Protein AF-A0ABD1DYX3-F1 (afdb_monomer)

Nearest PDB structures (foldseek):
  3wco-assembly1_B  TM=4.402E-01  e=7.069E-01  Aquifex aeolicus VF5

Sol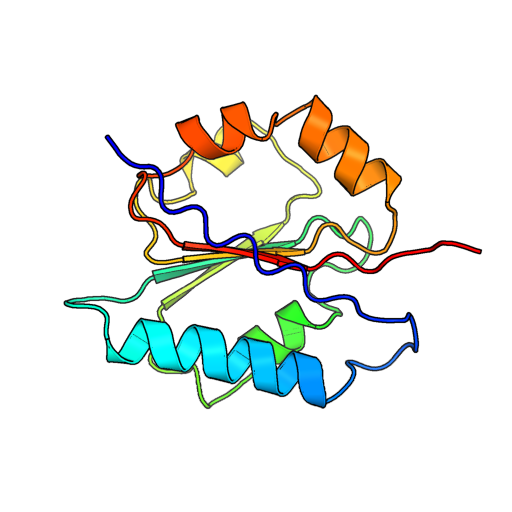vent-accessible surface area (backbone atoms only — not comparable to full-atom values): 8060 Å² total; per-residue (Å²): 134,88,79,71,78,62,78,54,75,53,81,43,76,90,55,99,59,74,54,64,68,57,54,51,47,52,47,51,50,54,46,54,53,45,76,73,42,88,72,88,40,32,36,38,40,36,27,32,28,88,66,66,63,55,78,49,62,65,32,56,50,71,69,33,74,87,47,70,90,46,47,78,45,81,44,67,50,66,63,76,50,74,68,63,56,71,72,51,68,61,68,39,54,28,37,41,37,35,44,37,79,42,64,65,46,46,52,46,43,44,66,75,45,28,76,66,44,56,62,71,64,39,41,77,82,36,43,53,40,46,49,50,36,66,83,77,133

Radius of gyration: 14.38 Å; Cα contacts (8 Å, |Δi|>4): 198; chains: 1; bounding box: 36×33×34 Å

Structure (mmCIF, N/CA/C/O backbone):
data_AF-A0ABD1DYX3-F1
#
_entry.id   AF-A0ABD1DYX3-F1
#
loop_
_atom_site.group_PDB
_atom_site.id
_atom_site.type_symbol
_atom_site.label_atom_id
_atom_site.label_alt_id
_atom_site.label_comp_id
_atom_site.label_asym_id
_atom_site.label_entity_id
_atom_site.label_seq_id
_atom_site.pdbx_PDB_ins_code
_atom_site.Cartn_x
_atom_site.Cartn_y
_atom_site.Cartn_z
_atom_site.occupancy
_atom_site.B_iso_or_equiv
_atom_site.auth_seq_id
_atom_site.auth_comp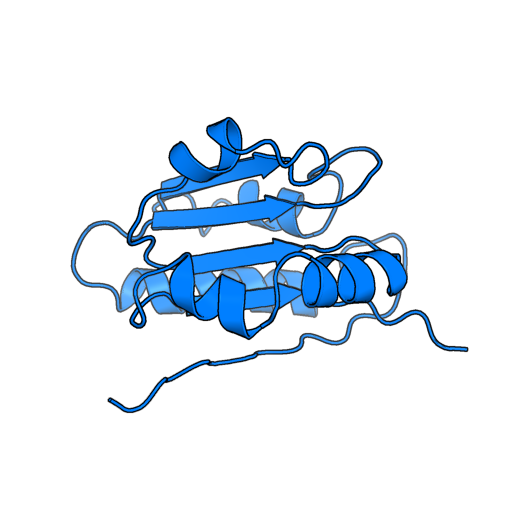_id
_atom_site.auth_asym_id
_atom_site.auth_atom_id
_atom_site.pdbx_PDB_model_num
ATOM 1 N N . MET A 1 1 ? -10.648 23.245 4.657 1.00 33.56 1 MET A N 1
ATOM 2 C CA . MET A 1 1 ? -10.152 21.914 5.075 1.00 33.56 1 MET A CA 1
ATOM 3 C C . MET A 1 1 ? -8.677 21.823 4.725 1.00 33.56 1 MET A C 1
ATOM 5 O O . MET A 1 1 ? -8.340 22.035 3.570 1.00 33.56 1 MET A O 1
ATOM 9 N N . LYS A 1 2 ? -7.795 21.617 5.712 1.00 30.47 2 LYS A N 1
ATOM 10 C CA . LYS A 1 2 ? -6.351 21.467 5.479 1.00 30.47 2 LYS A CA 1
ATOM 11 C C . LYS A 1 2 ? -6.080 20.035 5.015 1.00 30.47 2 LYS A C 1
ATOM 13 O O . LYS A 1 2 ? -6.332 19.094 5.758 1.00 30.47 2 LYS A O 1
ATOM 18 N N . LEU A 1 3 ? -5.621 19.903 3.777 1.00 31.75 3 LEU A N 1
ATOM 19 C CA . LEU A 1 3 ? -5.187 18.653 3.168 1.00 31.75 3 LEU A CA 1
ATOM 20 C C . LEU A 1 3 ? -3.821 18.289 3.772 1.00 31.75 3 LEU A C 1
ATOM 22 O O . LEU A 1 3 ? -2.843 18.996 3.541 1.00 31.75 3 LEU A O 1
ATOM 26 N N . SER A 1 4 ? -3.741 17.223 4.566 1.00 32.41 4 SER A N 1
ATOM 27 C CA . SER A 1 4 ? -2.458 16.700 5.056 1.00 32.41 4 SER A CA 1
ATOM 28 C C . SER A 1 4 ? -1.968 15.605 4.108 1.00 32.41 4 SER A C 1
ATOM 30 O O . SER A 1 4 ? -1.956 14.429 4.467 1.00 32.41 4 SER A O 1
ATOM 32 N N . ILE A 1 5 ? -1.602 15.983 2.876 1.00 39.09 5 ILE A N 1
ATOM 33 C CA . ILE A 1 5 ? -0.866 15.092 1.967 1.00 39.09 5 ILE A CA 1
ATOM 34 C C . ILE A 1 5 ? 0.556 14.986 2.516 1.00 39.09 5 ILE A C 1
ATOM 36 O O . ILE A 1 5 ? 1.356 15.909 2.367 1.00 39.09 5 ILE A O 1
ATOM 40 N N . LEU A 1 6 ? 0.880 13.868 3.160 1.00 38.50 6 LEU A N 1
ATOM 41 C CA . LEU A 1 6 ? 2.264 13.554 3.497 1.00 38.50 6 LEU A CA 1
ATOM 42 C C . LEU A 1 6 ? 2.899 12.845 2.293 1.00 38.50 6 LEU A C 1
ATOM 44 O O . LEU A 1 6 ? 2.912 11.622 2.213 1.00 38.50 6 LEU A O 1
ATOM 48 N N . LEU A 1 7 ? 3.382 13.627 1.325 1.00 40.47 7 LEU A N 1
ATOM 49 C CA . LEU A 1 7 ? 4.090 13.116 0.152 1.00 40.47 7 LEU A CA 1
ATOM 50 C C . LEU A 1 7 ? 5.525 12.732 0.556 1.00 40.47 7 LEU A C 1
ATOM 52 O O . LEU A 1 7 ? 6.451 13.532 0.445 1.00 40.47 7 LEU A O 1
ATOM 56 N N . LEU A 1 8 ? 5.725 11.520 1.069 1.00 41.16 8 LEU A N 1
ATOM 57 C CA . LEU A 1 8 ? 7.067 10.998 1.337 1.00 41.16 8 LEU A CA 1
ATOM 58 C C . LEU A 1 8 ? 7.650 10.399 0.053 1.00 41.16 8 LEU A C 1
ATOM 60 O O . LEU A 1 8 ? 7.407 9.242 -0.278 1.00 41.16 8 LEU A O 1
ATOM 64 N N . ILE A 1 9 ? 8.415 11.213 -0.679 1.00 43.81 9 ILE A N 1
ATOM 65 C CA . ILE A 1 9 ? 9.198 10.774 -1.840 1.00 43.81 9 ILE A CA 1
ATOM 66 C C . ILE A 1 9 ? 10.429 10.019 -1.323 1.00 43.81 9 ILE A C 1
ATOM 68 O O . ILE A 1 9 ? 11.436 10.617 -0.946 1.00 43.81 9 ILE A O 1
ATOM 72 N N . GLY A 1 10 ? 10.357 8.689 -1.297 1.00 41.47 10 GLY A N 1
ATOM 73 C CA . GLY A 1 10 ? 11.526 7.843 -1.068 1.00 41.47 10 GLY A CA 1
ATOM 74 C C . GLY A 1 10 ? 12.355 7.727 -2.346 1.00 41.47 10 GLY A C 1
ATOM 75 O O . GLY A 1 10 ? 11.986 6.973 -3.240 1.00 41.47 10 GLY A O 1
ATOM 76 N N . VAL A 1 11 ? 13.465 8.464 -2.441 1.00 41.03 11 VAL A N 1
ATOM 77 C CA . VAL A 1 11 ? 14.412 8.366 -3.565 1.00 41.03 11 VAL A CA 1
ATOM 78 C C . VAL A 1 11 ? 15.219 7.076 -3.432 1.00 41.03 11 VAL A C 1
ATOM 80 O O . VAL A 1 11 ? 15.937 6.888 -2.451 1.00 41.03 11 VAL A O 1
ATOM 83 N N . MET A 1 12 ? 15.120 6.191 -4.423 1.00 42.88 12 MET A N 1
ATOM 84 C CA . MET A 1 12 ? 15.875 4.939 -4.465 1.00 42.88 12 MET A CA 1
ATOM 85 C C . MET A 1 12 ? 16.515 4.700 -5.829 1.00 42.88 12 MET A C 1
ATOM 87 O O . MET A 1 12 ? 15.823 4.662 -6.848 1.00 42.88 12 MET A O 1
ATOM 91 N N . SER A 1 13 ? 17.837 4.512 -5.818 1.00 40.94 13 SER A N 1
ATOM 92 C CA . SER A 1 13 ? 18.653 4.140 -6.977 1.00 40.94 13 SER A CA 1
ATOM 93 C C . SER A 1 13 ? 18.358 2.705 -7.440 1.00 40.94 13 SER A C 1
ATOM 95 O O . SER A 1 13 ? 18.062 1.843 -6.608 1.00 40.94 13 SER A O 1
ATOM 97 N N . PRO A 1 14 ? 18.473 2.404 -8.747 1.00 43.09 14 PRO A N 1
ATOM 98 C CA . PRO A 1 14 ? 18.114 1.106 -9.290 1.00 43.09 14 PRO A CA 1
ATOM 99 C C . PRO A 1 14 ? 19.306 0.152 -9.193 1.00 43.09 14 PRO A C 1
ATOM 101 O O . PRO A 1 14 ? 20.031 -0.056 -10.161 1.00 43.09 14 PRO A O 1
ATOM 104 N N . THR A 1 15 ? 19.505 -0.469 -8.038 1.00 43.06 15 THR A N 1
ATOM 105 C CA . THR A 1 15 ? 20.155 -1.782 -8.017 1.00 43.06 15 THR A CA 1
ATOM 106 C C . THR A 1 15 ? 19.047 -2.812 -7.969 1.00 43.06 15 THR A C 1
ATOM 108 O O . THR A 1 15 ? 18.144 -2.703 -7.146 1.00 43.06 15 THR A O 1
ATOM 111 N N . TRP A 1 16 ? 19.062 -3.772 -8.891 1.00 46.25 16 TRP A N 1
ATOM 112 C CA . TRP A 1 16 ? 18.167 -4.924 -8.852 1.00 46.25 16 TRP A CA 1
ATOM 113 C C . TRP A 1 16 ? 18.393 -5.645 -7.521 1.00 46.25 16 TRP A C 1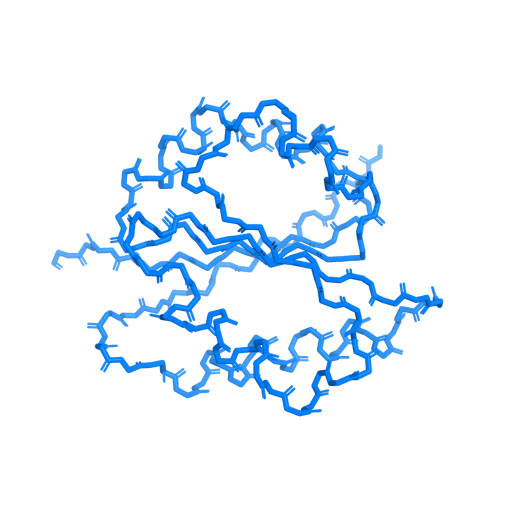
ATOM 115 O O . TRP A 1 16 ? 19.391 -6.331 -7.334 1.00 46.25 16 TRP A O 1
ATOM 125 N N . GLY 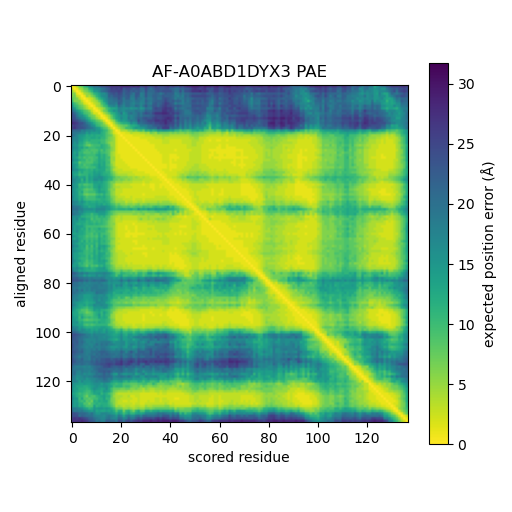A 1 17 ? 17.533 -5.350 -6.553 1.00 52.25 17 GLY A N 1
ATOM 126 C CA . GLY A 1 17 ? 17.802 -5.593 -5.145 1.00 52.25 17 GLY A CA 1
ATOM 127 C C . GLY A 1 17 ? 17.164 -4.492 -4.315 1.00 52.25 17 GLY A C 1
ATOM 128 O O . GLY A 1 17 ? 17.656 -3.367 -4.255 1.00 52.25 17 GLY A O 1
ATOM 129 N N . CYS A 1 18 ? 16.036 -4.836 -3.701 1.00 58.91 18 CYS A N 1
ATOM 130 C CA . CYS A 1 18 ? 15.330 -4.033 -2.716 1.00 58.91 18 CYS A CA 1
ATOM 131 C C . CYS A 1 18 ? 16.338 -3.435 -1.720 1.00 58.91 18 CYS A C 1
ATOM 133 O O . CYS A 1 18 ? 16.930 -4.169 -0.931 1.00 58.91 18 CYS A O 1
ATOM 135 N N . HIS A 1 19 ? 16.612 -2.129 -1.785 1.00 71.75 19 HIS A N 1
ATOM 136 C CA . HIS A 1 19 ? 17.625 -1.543 -0.912 1.00 71.75 19 HIS A CA 1
ATOM 137 C C . HIS A 1 19 ? 17.115 -1.638 0.539 1.00 71.75 19 HIS A C 1
ATOM 139 O O . HIS A 1 19 ? 16.108 -0.996 0.871 1.00 71.75 19 HIS A O 1
ATOM 145 N N . PRO A 1 20 ? 17.794 -2.392 1.430 1.00 78.81 20 PRO A N 1
ATOM 146 C CA . PRO A 1 20 ? 17.220 -2.836 2.704 1.00 78.81 20 PRO A CA 1
ATOM 147 C C . PRO A 1 20 ? 16.686 -1.702 3.582 1.00 78.81 20 PRO A C 1
ATOM 149 O O . PRO A 1 20 ? 15.692 -1.864 4.286 1.00 78.81 20 PRO A O 1
ATOM 152 N N . LYS A 1 21 ? 17.307 -0.515 3.503 1.00 82.81 21 LYS A N 1
ATOM 153 C CA . LYS A 1 21 ? 16.846 0.659 4.254 1.00 82.81 21 LYS A CA 1
ATOM 154 C C . LYS A 1 21 ? 15.462 1.148 3.825 1.00 82.81 21 LYS A C 1
ATOM 156 O O . LYS A 1 21 ? 14.690 1.509 4.702 1.00 82.81 21 LYS A O 1
ATOM 161 N N . ALA A 1 22 ? 15.128 1.160 2.532 1.00 79.62 22 ALA A N 1
ATOM 162 C CA . ALA A 1 22 ? 13.790 1.595 2.126 1.00 79.62 22 ALA A CA 1
ATOM 163 C C . ALA A 1 22 ? 12.742 0.533 2.380 1.00 79.62 22 ALA A C 1
ATOM 165 O O . ALA A 1 22 ? 11.637 0.884 2.766 1.00 79.62 22 ALA A O 1
ATOM 166 N N . LEU A 1 23 ? 13.087 -0.745 2.221 1.00 86.19 23 LEU A N 1
ATOM 167 C CA . LEU A 1 23 ? 12.187 -1.817 2.624 1.00 86.19 23 LEU A CA 1
ATOM 168 C C . LEU A 1 23 ? 11.840 -1.688 4.108 1.00 86.19 23 LEU A C 1
ATOM 170 O O . LEU A 1 23 ? 10.668 -1.640 4.471 1.00 86.19 23 LEU A O 1
ATOM 174 N N . ASN A 1 24 ? 12.856 -1.543 4.963 1.00 90.12 24 ASN A N 1
ATOM 175 C CA . ASN A 1 24 ? 12.635 -1.366 6.392 1.00 90.12 24 ASN A CA 1
ATOM 176 C C . ASN A 1 24 ? 11.881 -0.068 6.705 1.00 90.12 24 ASN A C 1
ATOM 178 O O . ASN A 1 24 ? 11.033 -0.061 7.593 1.00 90.12 24 ASN A O 1
ATOM 182 N N . TYR A 1 25 ? 12.165 1.016 5.979 1.00 88.00 25 TYR A N 1
ATOM 183 C CA . TYR A 1 25 ? 11.445 2.277 6.118 1.00 88.00 25 TYR A CA 1
ATOM 184 C C . TYR A 1 25 ? 9.962 2.121 5.773 1.00 88.00 25 TYR A C 1
ATOM 186 O O . TYR A 1 25 ? 9.118 2.525 6.564 1.00 88.00 25 TYR A O 1
ATOM 194 N N . LEU A 1 26 ? 9.637 1.494 4.640 1.00 90.31 26 LEU A N 1
ATOM 195 C CA . LEU A 1 26 ? 8.262 1.244 4.211 1.00 90.31 26 LEU A CA 1
ATOM 196 C C . LEU A 1 26 ? 7.514 0.385 5.217 1.00 90.31 26 LEU A C 1
ATOM 198 O O . LEU A 1 26 ? 6.441 0.778 5.661 1.00 90.31 26 LEU A O 1
ATOM 202 N N . ILE A 1 27 ? 8.106 -0.745 5.612 1.00 93.94 27 ILE A N 1
ATOM 203 C CA . ILE A 1 27 ? 7.509 -1.641 6.603 1.00 93.94 27 ILE A CA 1
ATOM 204 C C . ILE A 1 27 ? 7.250 -0.864 7.890 1.00 93.94 27 ILE A C 1
ATOM 206 O O . ILE A 1 27 ? 6.111 -0.806 8.328 1.00 93.94 27 ILE A O 1
ATOM 210 N N . SER A 1 28 ? 8.266 -0.197 8.440 1.00 94.00 28 SER A N 1
ATOM 211 C CA . SER A 1 28 ? 8.133 0.553 9.696 1.00 94.00 28 SER A CA 1
ATOM 212 C C . SER A 1 28 ? 7.146 1.718 9.582 1.00 94.00 28 SER A C 1
ATOM 214 O O . SER A 1 28 ? 6.483 2.049 10.556 1.00 94.00 28 SER A O 1
ATOM 216 N N . THR A 1 29 ? 7.007 2.327 8.401 1.00 92.94 29 THR A N 1
ATOM 217 C CA . THR A 1 29 ? 6.003 3.371 8.153 1.00 92.94 29 THR A CA 1
ATOM 218 C C . THR A 1 29 ? 4.595 2.790 8.227 1.00 92.94 29 THR A C 1
ATOM 220 O O . THR A 1 29 ? 3.766 3.306 8.972 1.00 92.94 29 THR A O 1
ATOM 223 N N . VAL A 1 30 ? 4.324 1.703 7.498 1.00 94.12 30 VAL A N 1
ATOM 224 C CA . VAL A 1 30 ? 3.012 1.033 7.520 1.00 94.12 30 VAL A CA 1
ATOM 225 C C . VAL A 1 30 ? 2.674 0.574 8.937 1.00 94.12 30 VAL A C 1
ATOM 227 O O . VAL A 1 30 ? 1.586 0.848 9.428 1.00 94.12 30 VAL A O 1
ATOM 230 N N . GLU A 1 31 ? 3.633 -0.056 9.608 1.00 95.25 31 GLU A N 1
ATOM 231 C CA . GLU A 1 31 ? 3.513 -0.567 10.973 1.00 95.25 31 GLU A CA 1
ATOM 232 C C . GLU A 1 31 ? 3.209 0.567 11.970 1.00 95.25 31 GLU A C 1
ATOM 234 O O . GLU A 1 31 ? 2.272 0.481 12.762 1.00 95.25 31 GLU A O 1
ATOM 239 N N . HIS A 1 32 ? 3.931 1.691 11.872 1.00 94.38 32 HIS A N 1
ATOM 240 C CA . HIS A 1 32 ? 3.689 2.876 12.692 1.00 94.38 32 HIS A CA 1
ATOM 241 C C . HIS A 1 32 ? 2.259 3.398 12.530 1.00 94.38 32 HIS A C 1
ATOM 243 O O . HIS A 1 32 ? 1.580 3.640 13.528 1.00 94.38 32 HIS A O 1
ATOM 249 N N . TYR A 1 33 ? 1.781 3.557 11.294 1.00 93.81 33 TY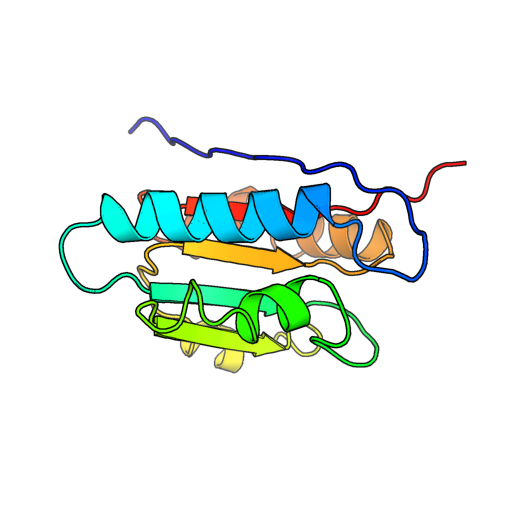R A N 1
ATOM 250 C CA . TYR A 1 33 ? 0.419 4.035 11.062 1.00 93.81 33 TYR A CA 1
ATOM 251 C C . TYR A 1 33 ? -0.639 3.018 11.489 1.00 93.81 33 TYR A C 1
ATOM 253 O O . TYR A 1 33 ? -1.661 3.434 12.030 1.00 93.81 33 TYR A O 1
ATOM 261 N N . ALA A 1 34 ? -0.388 1.720 11.313 1.00 94.38 34 ALA A N 1
ATOM 262 C CA . ALA A 1 34 ? -1.285 0.664 11.763 1.00 94.38 34 ALA A CA 1
ATOM 263 C C . ALA A 1 34 ? -1.478 0.689 13.286 1.00 94.38 34 ALA A C 1
ATOM 265 O O . ALA A 1 34 ? -2.614 0.657 13.750 1.00 94.38 34 ALA A O 1
ATOM 266 N N . TRP A 1 35 ? -0.402 0.848 14.066 1.00 94.56 35 TRP A N 1
ATOM 267 C CA . TRP A 1 35 ? -0.495 0.912 15.532 1.00 94.56 35 TRP A CA 1
ATOM 268 C C . TRP A 1 35 ? -1.235 2.131 16.074 1.00 94.56 35 TRP A C 1
ATOM 270 O O . TRP A 1 35 ? -1.813 2.060 17.156 1.00 94.56 35 TRP A O 1
ATOM 280 N N . HIS A 1 36 ? -1.208 3.248 15.351 1.00 92.12 36 HIS A N 1
ATOM 281 C CA . HIS A 1 36 ? -1.863 4.486 15.780 1.00 92.12 36 HIS A CA 1
ATOM 282 C C . HIS A 1 36 ? -3.254 4.664 15.163 1.00 92.12 36 HIS A C 1
ATOM 284 O O . HIS A 1 36 ? -3.920 5.668 15.423 1.00 92.12 36 HIS A O 1
ATOM 290 N N . HIS A 1 37 ? -3.701 3.724 14.330 1.00 90.06 37 HIS A N 1
ATOM 291 C CA . HIS A 1 37 ? -5.014 3.782 13.714 1.00 90.06 37 HIS A CA 1
ATOM 292 C C . HIS A 1 37 ? -6.067 3.176 14.635 1.00 90.06 37 HIS A C 1
ATOM 294 O O . HIS A 1 37 ? -5.912 2.079 15.163 1.00 90.06 37 HIS A O 1
ATOM 300 N N . THR A 1 38 ? -7.178 3.882 14.808 1.00 89.56 38 THR A N 1
ATOM 301 C CA . THR A 1 38 ? -8.342 3.344 15.506 1.00 89.56 38 THR A CA 1
ATOM 302 C C . THR A 1 38 ? -9.155 2.475 14.553 1.00 89.56 38 THR A C 1
ATOM 304 O O . THR A 1 38 ? -9.643 2.975 13.541 1.00 89.56 38 THR A O 1
ATOM 307 N N . GLY A 1 39 ? -9.350 1.202 14.897 1.00 89.12 39 GLY A N 1
ATOM 308 C CA . GLY A 1 39 ? -10.120 0.253 14.090 1.00 89.12 39 GLY A CA 1
ATOM 309 C C . GLY A 1 39 ? -9.252 -0.565 13.131 1.00 89.12 39 GLY A C 1
ATOM 310 O O . GLY A 1 39 ? -8.064 -0.766 13.368 1.00 89.12 39 GLY A O 1
ATOM 311 N N . VAL A 1 40 ? -9.864 -1.085 12.065 1.00 90.31 40 VAL A N 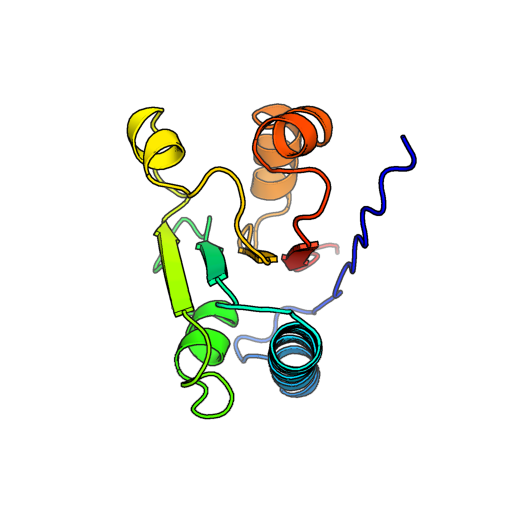1
ATOM 312 C CA . VAL A 1 40 ? -9.177 -1.956 11.100 1.00 90.31 40 VAL A CA 1
ATOM 313 C C . VAL A 1 40 ? -8.311 -1.111 10.172 1.00 90.31 40 VAL A C 1
ATOM 315 O O . VAL A 1 40 ? -8.826 -0.327 9.378 1.00 90.31 40 VAL A O 1
ATOM 318 N N . PHE A 1 41 ? -6.992 -1.293 10.246 1.00 94.50 41 PHE A N 1
ATOM 319 C CA . PHE A 1 41 ? -6.068 -0.639 9.326 1.00 94.50 41 PHE A CA 1
ATOM 320 C C . PHE A 1 41 ? -6.043 -1.370 7.978 1.00 94.50 41 PHE A C 1
ATOM 322 O O . PHE A 1 41 ? -5.571 -2.507 7.879 1.00 94.50 41 PHE A O 1
ATOM 329 N N . THR A 1 42 ? -6.549 -0.704 6.940 1.00 93.50 42 THR A N 1
ATOM 330 C CA . THR A 1 42 ? -6.581 -1.210 5.563 1.00 93.50 42 THR A CA 1
ATOM 331 C C . THR A 1 42 ? -5.530 -0.507 4.715 1.00 93.50 42 THR A C 1
ATOM 333 O O . THR A 1 42 ? -5.460 0.722 4.657 1.00 93.50 42 THR A O 1
ATOM 336 N N . CYS A 1 43 ? -4.690 -1.299 4.057 1.00 93.50 43 CYS A N 1
ATOM 337 C CA . CYS A 1 43 ? -3.591 -0.811 3.245 1.00 93.50 43 CYS A CA 1
ATOM 338 C C . CYS A 1 43 ? -3.743 -1.310 1.807 1.00 93.50 43 CYS A C 1
ATOM 340 O O . CYS A 1 43 ? -3.728 -2.516 1.549 1.00 93.50 43 CYS A O 1
ATOM 342 N N . VAL A 1 44 ? -3.894 -0.370 0.879 1.00 90.94 44 VAL A N 1
ATOM 343 C CA . VAL A 1 44 ? -3.995 -0.628 -0.557 1.00 90.94 44 VAL A CA 1
ATOM 344 C C . VAL A 1 44 ? -2.598 -0.572 -1.165 1.00 90.94 44 VAL A C 1
ATOM 346 O O . VAL A 1 44 ? -1.909 0.437 -1.064 1.00 90.94 44 VAL A O 1
ATOM 349 N N . PHE A 1 45 ? -2.182 -1.647 -1.818 1.00 90.62 45 PHE A N 1
ATOM 350 C CA . PHE A 1 45 ? -0.927 -1.775 -2.540 1.00 90.62 45 PHE A CA 1
ATOM 351 C C . PHE A 1 45 ? -1.219 -1.706 -4.030 1.00 90.62 45 PHE A C 1
ATOM 353 O O . PHE A 1 45 ? -1.834 -2.606 -4.600 1.00 90.62 45 PHE A O 1
ATOM 360 N N . TYR A 1 46 ? -0.766 -0.629 -4.650 1.00 84.88 46 TYR A N 1
ATOM 361 C CA . TYR A 1 46 ? -1.070 -0.299 -6.025 1.00 84.88 46 TYR A CA 1
ATOM 362 C C . TYR A 1 46 ? 0.204 -0.334 -6.869 1.00 84.88 46 TYR A C 1
ATOM 364 O O . TYR A 1 46 ? 1.052 0.557 -6.772 1.00 84.88 46 TYR A O 1
ATOM 372 N N . ASP A 1 47 ? 0.352 -1.370 -7.691 1.00 83.88 47 ASP A N 1
ATOM 373 C CA . ASP A 1 47 ? 1.551 -1.588 -8.499 1.00 83.88 47 ASP A CA 1
ATOM 374 C C . ASP A 1 47 ? 1.271 -1.375 -9.989 1.00 83.88 47 ASP A C 1
ATOM 376 O O . ASP A 1 47 ? 0.553 -2.145 -10.619 1.00 83.88 47 ASP A O 1
ATOM 380 N N . MET A 1 48 ? 1.860 -0.330 -10.564 1.00 77.94 48 MET A N 1
ATOM 381 C CA . MET A 1 48 ? 1.739 0.039 -11.979 1.00 77.94 48 MET A CA 1
ATOM 382 C C . MET A 1 48 ? 2.861 -0.552 -12.848 1.00 77.94 48 MET A C 1
ATOM 384 O O . MET A 1 48 ? 3.024 -0.155 -14.004 1.00 77.94 48 MET A O 1
ATOM 388 N N . SER A 1 49 ? 3.685 -1.457 -12.316 1.00 74.06 49 SER A N 1
ATOM 389 C CA . SER A 1 49 ? 4.802 -2.038 -13.059 1.00 74.06 49 SER A CA 1
ATOM 390 C C . SER A 1 49 ? 4.293 -2.839 -14.259 1.00 74.06 49 SER A C 1
ATOM 392 O O . SER A 1 49 ? 3.632 -3.857 -14.068 1.00 74.06 49 SER A O 1
ATOM 394 N N . PRO A 1 50 ? 4.662 -2.479 -15.505 1.00 66.81 50 PRO A N 1
ATOM 395 C CA . PRO A 1 50 ? 4.122 -3.109 -16.715 1.00 66.81 50 PRO A CA 1
ATOM 396 C C . PRO A 1 50 ? 4.523 -4.581 -16.886 1.00 66.81 50 PRO A C 1
ATOM 398 O O . PRO A 1 50 ? 4.012 -5.265 -17.770 1.00 66.81 50 PRO A O 1
ATOM 401 N N . ARG A 1 51 ? 5.486 -5.072 -16.099 1.00 69.81 51 ARG A N 1
ATOM 402 C CA . ARG A 1 51 ? 5.974 -6.452 -16.138 1.00 69.81 51 ARG A CA 1
ATOM 403 C C . ARG A 1 51 ? 6.132 -6.956 -14.710 1.00 69.81 51 ARG A C 1
ATOM 405 O O . ARG A 1 51 ? 6.833 -6.313 -13.940 1.00 69.81 51 ARG A O 1
ATOM 412 N N . ARG A 1 52 ? 5.528 -8.116 -14.418 1.00 75.69 52 ARG A N 1
ATOM 413 C CA . ARG A 1 52 ? 5.596 -8.816 -13.120 1.00 75.69 52 ARG A CA 1
ATOM 414 C C . ARG A 1 52 ? 5.246 -7.896 -11.933 1.00 75.69 52 ARG A C 1
ATOM 416 O O . ARG A 1 52 ? 6.132 -7.554 -11.151 1.00 75.69 52 ARG A O 1
ATOM 423 N N . PRO A 1 53 ? 3.975 -7.472 -11.801 1.00 77.88 53 PRO A N 1
ATOM 424 C CA . PRO A 1 53 ? 3.549 -6.713 -10.629 1.00 77.88 53 PRO A CA 1
ATOM 425 C C . PRO A 1 53 ? 3.892 -7.495 -9.355 1.00 77.88 53 PRO A C 1
ATOM 427 O O . PRO A 1 53 ? 3.798 -8.722 -9.316 1.00 77.88 53 PRO A O 1
ATOM 430 N N . PHE A 1 54 ? 4.333 -6.770 -8.336 1.00 85.00 54 PHE A N 1
ATOM 431 C CA . PHE A 1 54 ? 4.807 -7.260 -7.047 1.00 85.00 54 PHE A CA 1
ATOM 432 C C . PHE A 1 54 ? 6.090 -8.116 -7.088 1.00 85.00 54 PHE A C 1
ATOM 434 O O . PHE A 1 54 ? 6.507 -8.636 -6.055 1.00 85.00 54 PHE A O 1
ATOM 441 N N . ASP A 1 55 ? 6.792 -8.210 -8.223 1.00 85.44 55 ASP A N 1
ATOM 442 C CA . ASP A 1 55 ? 8.197 -8.660 -8.287 1.00 85.44 55 ASP A CA 1
ATOM 443 C C . ASP A 1 55 ? 9.145 -7.471 -8.021 1.00 85.44 55 ASP A C 1
ATOM 445 O O . ASP A 1 55 ? 9.986 -7.095 -8.838 1.00 85.44 55 ASP A O 1
ATOM 449 N N . ASN A 1 56 ? 8.908 -6.769 -6.908 1.00 82.06 56 ASN A N 1
ATOM 450 C CA . ASN A 1 56 ? 9.610 -5.548 -6.510 1.00 82.06 56 ASN A CA 1
ATOM 451 C C . ASN A 1 56 ? 9.444 -5.281 -5.001 1.00 82.06 56 ASN A C 1
ATOM 453 O O . ASN A 1 56 ? 8.964 -6.126 -4.245 1.00 82.06 56 ASN A O 1
ATOM 457 N N . ILE A 1 57 ? 9.829 -4.080 -4.558 1.00 85.56 57 ILE A N 1
ATOM 458 C CA . ILE A 1 57 ? 9.763 -3.663 -3.154 1.00 85.56 57 ILE A CA 1
ATOM 459 C C . ILE A 1 57 ? 8.363 -3.793 -2.532 1.00 85.56 57 ILE A C 1
ATOM 461 O O . ILE A 1 57 ? 8.281 -4.141 -1.358 1.00 85.56 57 ILE A O 1
ATOM 465 N N . LEU A 1 58 ? 7.268 -3.583 -3.275 1.00 88.06 58 LEU A N 1
ATOM 466 C CA . LEU A 1 58 ? 5.921 -3.792 -2.730 1.00 88.06 58 LEU A CA 1
ATOM 467 C C . LEU A 1 58 ? 5.654 -5.264 -2.422 1.00 88.06 58 LEU A C 1
ATOM 469 O O . LEU A 1 58 ? 5.057 -5.561 -1.391 1.00 88.06 58 LEU A O 1
ATOM 473 N N . GLY A 1 59 ? 6.131 -6.183 -3.265 1.00 90.25 59 GLY A N 1
ATOM 474 C CA . GLY A 1 59 ? 6.049 -7.619 -2.996 1.00 90.25 59 GLY A CA 1
ATOM 475 C C . GLY A 1 59 ? 6.773 -8.017 -1.714 1.00 90.25 59 GLY A C 1
ATOM 476 O O . GLY A 1 59 ? 6.248 -8.792 -0.918 1.00 90.25 59 GLY A O 1
ATOM 477 N N . GLU A 1 60 ? 7.944 -7.431 -1.469 1.00 90.62 60 GLU A N 1
ATOM 478 C CA . GLU A 1 60 ? 8.697 -7.649 -0.230 1.00 90.62 60 GLU A CA 1
ATOM 479 C C . GLU A 1 60 ? 7.971 -7.083 1.001 1.00 90.62 60 GLU A C 1
ATOM 481 O O . GLU A 1 60 ? 7.946 -7.721 2.053 1.00 90.62 60 GLU A O 1
ATOM 486 N N . VAL A 1 61 ? 7.315 -5.923 0.878 1.00 91.69 61 VAL A N 1
ATOM 487 C CA . VAL A 1 61 ? 6.473 -5.377 1.958 1.00 91.69 61 VAL A CA 1
ATOM 488 C C . VAL A 1 61 ? 5.273 -6.292 2.226 1.00 91.69 61 VAL A C 1
ATOM 490 O O . VAL A 1 61 ? 4.980 -6.584 3.384 1.00 91.69 61 VAL A O 1
ATOM 493 N N . LEU A 1 62 ? 4.604 -6.795 1.182 1.00 93.31 62 LEU A N 1
ATOM 494 C CA . LEU A 1 62 ? 3.452 -7.697 1.307 1.00 93.31 62 LEU A CA 1
ATOM 495 C C . LEU A 1 62 ? 3.800 -8.996 2.045 1.00 93.31 62 LEU A C 1
ATOM 497 O O . LEU A 1 62 ? 3.008 -9.455 2.873 1.00 93.31 62 LEU A O 1
ATOM 501 N N . ARG A 1 63 ? 4.985 -9.558 1.778 1.00 94.31 63 ARG A N 1
ATOM 502 C CA . ARG A 1 63 ? 5.498 -10.787 2.412 1.00 94.31 63 ARG A CA 1
ATOM 503 C C . ARG A 1 63 ? 6.042 -10.577 3.825 1.00 94.31 63 ARG A C 1
ATOM 505 O O . ARG A 1 63 ? 6.390 -11.553 4.482 1.00 94.31 63 ARG A O 1
ATOM 512 N N . SER A 1 64 ? 6.146 -9.334 4.295 1.00 94.56 64 SER A N 1
ATOM 513 C CA . SER A 1 64 ? 6.702 -9.050 5.614 1.00 94.56 64 SER A CA 1
ATOM 514 C C . SER A 1 64 ? 5.771 -9.556 6.727 1.00 94.56 64 SER A C 1
ATOM 516 O O . SER A 1 64 ? 4.652 -9.040 6.842 1.00 94.56 64 SER A O 1
ATOM 518 N N . PRO A 1 65 ? 6.235 -10.470 7.605 1.00 96.19 65 PRO A N 1
ATOM 519 C CA . PRO A 1 65 ? 5.430 -10.974 8.721 1.00 96.19 65 PRO A CA 1
ATOM 520 C C . PRO A 1 65 ? 5.125 -9.885 9.758 1.00 96.19 65 PRO A C 1
ATOM 522 O O . PRO A 1 65 ? 4.137 -9.942 10.485 1.00 96.19 65 PRO A O 1
ATOM 525 N N . ARG A 1 66 ? 5.933 -8.813 9.789 1.00 96.06 66 ARG A N 1
ATOM 526 C CA . ARG A 1 66 ? 5.670 -7.628 10.625 1.00 96.06 66 ARG A CA 1
ATOM 527 C C . ARG A 1 66 ? 4.326 -6.976 10.311 1.00 96.06 66 ARG A C 1
ATOM 529 O O . ARG A 1 66 ? 3.779 -6.279 11.152 1.00 96.06 66 ARG A O 1
ATOM 536 N N . LEU A 1 67 ? 3.791 -7.202 9.112 1.00 95.81 67 LEU A N 1
ATOM 537 C CA . LEU A 1 67 ? 2.542 -6.613 8.645 1.00 95.81 67 LEU A CA 1
ATOM 538 C C . LEU A 1 67 ? 1.393 -7.630 8.584 1.00 95.81 67 LEU A C 1
ATOM 540 O O . LEU A 1 67 ? 0.401 -7.364 7.917 1.00 95.81 67 LEU A O 1
ATOM 544 N N . ASP A 1 68 ? 1.490 -8.789 9.242 1.00 95.06 68 ASP A N 1
ATOM 545 C CA . ASP A 1 68 ? 0.427 -9.815 9.207 1.00 95.06 68 ASP A CA 1
ATOM 546 C C . ASP A 1 68 ? -0.884 -9.362 9.862 1.00 95.06 68 ASP A C 1
ATOM 548 O O . ASP A 1 68 ? -1.958 -9.854 9.528 1.00 95.06 68 ASP A O 1
ATOM 552 N N . HIS A 1 69 ? -0.808 -8.379 10.758 1.00 92.94 69 HIS A N 1
ATOM 553 C CA . HIS A 1 69 ? -1.966 -7.755 11.396 1.00 92.94 69 HIS A CA 1
ATOM 554 C C . HIS A 1 69 ? -2.646 -6.684 10.520 1.00 92.94 69 HIS A C 1
ATOM 556 O O . HIS A 1 69 ? -3.693 -6.160 10.896 1.00 92.94 69 HIS A O 1
ATOM 562 N N . VAL A 1 70 ? -2.050 -6.324 9.378 1.00 94.81 70 VAL A N 1
ATOM 563 C CA . VAL A 1 70 ? -2.577 -5.316 8.451 1.00 94.81 70 VAL A CA 1
ATOM 564 C C . VAL A 1 70 ? -3.425 -5.993 7.382 1.00 94.81 70 VAL A C 1
ATOM 566 O O . VAL A 1 70 ? -2.992 -6.960 6.757 1.00 94.81 70 VAL A O 1
ATOM 569 N N . VAL A 1 71 ? -4.607 -5.439 7.103 1.00 95.06 71 VAL A N 1
ATOM 570 C CA . VAL A 1 71 ? -5.409 -5.864 5.950 1.00 95.06 71 VAL A CA 1
ATOM 571 C C . VAL A 1 71 ? -4.758 -5.323 4.677 1.00 95.06 71 VAL A C 1
ATOM 573 O O . VAL A 1 71 ? -4.637 -4.110 4.503 1.00 95.06 71 VAL A O 1
ATOM 576 N N . LYS A 1 72 ? -4.325 -6.225 3.792 1.00 94.38 72 LYS A N 1
ATOM 577 C CA . LYS A 1 72 ? -3.599 -5.912 2.552 1.00 94.38 72 LYS A CA 1
ATOM 578 C C . LYS A 1 72 ? -4.532 -6.105 1.355 1.00 94.38 72 LYS A C 1
ATOM 580 O O . LYS A 1 72 ? -5.021 -7.210 1.140 1.00 94.38 72 LYS A O 1
ATOM 585 N N . LEU A 1 73 ? -4.748 -5.054 0.571 1.00 91.31 73 LEU A N 1
ATOM 586 C CA . LEU A 1 73 ? -5.493 -5.109 -0.691 1.00 91.31 73 LEU A CA 1
ATOM 587 C C . LEU A 1 73 ? -4.525 -4.831 -1.837 1.00 91.31 73 LEU A C 1
ATOM 589 O O . LEU A 1 73 ? -3.805 -3.841 -1.785 1.00 91.31 73 LEU A O 1
ATOM 593 N N . THR A 1 74 ? -4.468 -5.690 -2.851 1.00 89.44 74 THR A N 1
ATOM 594 C CA . THR A 1 74 ? -3.481 -5.582 -3.937 1.00 89.44 74 THR A CA 1
ATOM 595 C C . THR A 1 74 ? -4.159 -5.314 -5.267 1.00 89.44 74 THR A C 1
ATOM 597 O O . THR A 1 74 ? -5.000 -6.104 -5.684 1.00 89.44 74 THR A O 1
ATOM 600 N N . PHE A 1 75 ? -3.728 -4.266 -5.962 1.00 84.00 75 PHE A N 1
ATOM 601 C CA . PHE A 1 75 ? -4.257 -3.888 -7.267 1.00 84.00 75 PHE A CA 1
ATOM 602 C C . PHE A 1 75 ? -3.135 -3.793 -8.293 1.00 84.00 75 PHE A C 1
ATOM 604 O O . PHE A 1 75 ? -2.093 -3.167 -8.062 1.00 84.00 75 PHE A O 1
ATOM 611 N N . ASN A 1 76 ? -3.365 -4.423 -9.442 1.00 78.31 76 ASN A N 1
ATOM 612 C CA . ASN A 1 76 ? -2.483 -4.332 -10.592 1.00 78.31 76 ASN A CA 1
ATOM 613 C C . ASN A 1 76 ? -2.882 -3.117 -11.438 1.00 78.31 76 ASN A C 1
ATOM 615 O O . ASN A 1 76 ? -3.814 -3.168 -12.232 1.00 78.31 76 ASN A O 1
ATOM 619 N N . GLY A 1 77 ? -2.126 -2.034 -11.305 1.00 66.88 77 GLY A N 1
ATOM 620 C CA . GLY A 1 77 ? -2.388 -0.770 -11.979 1.00 66.88 77 GLY A CA 1
ATOM 621 C C . GLY A 1 77 ? -2.010 -0.717 -13.456 1.00 66.88 77 GLY A C 1
ATOM 622 O O . GLY A 1 77 ? -2.064 0.357 -14.051 1.00 66.88 77 GLY A O 1
ATOM 623 N N . THR A 1 78 ? -1.594 -1.835 -14.060 1.00 65.81 78 THR A N 1
ATOM 624 C CA . THR A 1 78 ? -1.298 -1.902 -15.505 1.00 65.81 78 THR A CA 1
ATOM 625 C C . THR A 1 78 ? -2.550 -1.939 -16.379 1.00 65.81 78 THR A C 1
ATOM 627 O O . THR A 1 78 ? -2.470 -1.627 -17.567 1.00 65.81 78 THR A O 1
ATOM 630 N N . GLN A 1 79 ? -3.697 -2.283 -15.792 1.00 56.09 79 GLN A N 1
ATOM 631 C CA . GLN A 1 79 ? -5.010 -2.334 -16.427 1.00 56.09 79 GLN A CA 1
ATOM 632 C C . GLN A 1 79 ? -5.982 -1.502 -15.580 1.00 56.09 79 GLN A C 1
ATOM 634 O O . GLN A 1 79 ? -6.818 -2.046 -14.876 1.00 56.09 79 GLN A O 1
ATOM 639 N N . MET A 1 80 ? -5.834 -0.171 -15.583 1.00 58.62 80 MET A N 1
ATOM 640 C CA . MET A 1 80 ? -6.877 0.698 -15.023 1.00 58.62 80 MET A CA 1
ATOM 641 C C . MET A 1 80 ? -8.051 0.755 -15.991 1.00 58.62 80 MET A C 1
ATOM 643 O O . MET A 1 80 ? -8.092 1.619 -16.871 1.00 58.62 80 MET A O 1
ATOM 647 N N . ASP A 1 81 ? -8.997 -0.158 -15.835 1.00 60.34 81 ASP A N 1
ATOM 648 C CA . ASP A 1 81 ? -10.371 0.119 -16.225 1.00 60.34 81 ASP A CA 1
ATOM 649 C C . ASP A 1 81 ? -11.133 0.763 -15.057 1.00 60.34 81 ASP A C 1
ATOM 651 O O . ASP A 1 81 ? -10.645 0.871 -13.928 1.00 60.34 81 ASP A O 1
ATOM 655 N N . ARG A 1 82 ? -12.310 1.308 -15.372 1.00 57.69 82 ARG A N 1
ATOM 656 C CA . ARG A 1 82 ? -13.176 1.976 -14.394 1.00 57.69 82 ARG A CA 1
ATOM 657 C C . ARG A 1 82 ? -13.655 1.000 -13.317 1.00 57.69 82 ARG A C 1
ATOM 659 O O . ARG A 1 82 ? -13.765 1.393 -12.165 1.00 57.69 82 ARG A O 1
ATOM 666 N N . ASP A 1 83 ? -13.850 -0.256 -13.697 1.00 62.88 83 ASP A N 1
ATOM 667 C CA . ASP A 1 83 ? -14.359 -1.309 -12.825 1.00 62.88 83 ASP A CA 1
ATOM 668 C C . ASP A 1 83 ? -13.335 -1.654 -11.725 1.00 62.88 83 ASP A C 1
ATOM 670 O O . ASP A 1 83 ? -13.696 -1.791 -10.561 1.00 62.88 83 ASP A O 1
ATOM 674 N N . THR A 1 84 ? -12.035 -1.658 -12.049 1.00 62.69 84 THR A N 1
ATOM 675 C CA . THR A 1 84 ? -10.946 -1.860 -11.073 1.00 62.69 84 THR A CA 1
ATOM 676 C C . THR A 1 84 ? -10.858 -0.726 -10.043 1.00 62.69 84 THR A C 1
ATOM 678 O O . THR A 1 84 ? -10.419 -0.941 -8.914 1.00 62.69 84 THR A O 1
ATOM 681 N N . LEU A 1 85 ? -11.250 0.498 -10.413 1.00 63.78 85 LEU A N 1
ATOM 682 C CA . LEU A 1 85 ? -11.285 1.635 -9.488 1.00 63.78 85 LEU A CA 1
ATOM 683 C C . LEU A 1 85 ? -12.431 1.526 -8.481 1.00 63.78 85 LEU A C 1
ATOM 685 O O . LEU A 1 85 ? -12.233 1.894 -7.326 1.00 63.78 85 LEU A O 1
ATOM 689 N N . ASP A 1 86 ? -13.576 0.994 -8.907 1.00 67.50 86 ASP A N 1
ATOM 690 C CA . ASP A 1 86 ? -14.758 0.813 -8.058 1.00 67.50 86 ASP A CA 1
ATOM 691 C C . ASP A 1 86 ? -14.556 -0.296 -7.004 1.00 67.50 86 ASP A C 1
ATOM 693 O O . ASP A 1 86 ? -15.234 -0.323 -5.978 1.00 67.50 86 ASP A O 1
ATOM 697 N N . GLU A 1 87 ? -13.595 -1.203 -7.218 1.00 73.94 87 GLU A N 1
ATOM 698 C CA . GLU A 1 87 ? -13.205 -2.222 -6.234 1.00 73.94 87 GLU A CA 1
ATOM 699 C C . GLU A 1 87 ? -12.310 -1.676 -5.108 1.00 73.94 87 GLU A C 1
ATOM 701 O O . GLU A 1 87 ? -12.147 -2.324 -4.065 1.00 73.94 87 GLU A O 1
ATOM 706 N N . ILE A 1 88 ? -11.702 -0.500 -5.293 1.00 74.56 88 ILE A N 1
ATOM 707 C CA . ILE A 1 88 ? -10.871 0.106 -4.256 1.00 74.56 88 ILE A CA 1
ATOM 708 C C . ILE A 1 88 ? -11.799 0.716 -3.197 1.00 74.56 88 ILE A C 1
ATOM 710 O O . ILE A 1 88 ? -12.672 1.506 -3.543 1.00 74.56 88 ILE A O 1
ATOM 714 N N . PRO A 1 89 ? -11.614 0.413 -1.897 1.00 80.88 89 PRO A N 1
ATOM 715 C CA . PRO A 1 89 ? -12.435 1.022 -0.858 1.00 80.88 89 PRO A CA 1
ATOM 716 C C . PRO A 1 89 ? -12.375 2.551 -0.923 1.00 80.88 89 PRO A C 1
ATOM 718 O O . PRO A 1 89 ? -11.287 3.106 -1.052 1.00 80.88 89 PRO A O 1
ATOM 721 N N . ASP A 1 90 ? -13.510 3.223 -0.722 1.00 75.06 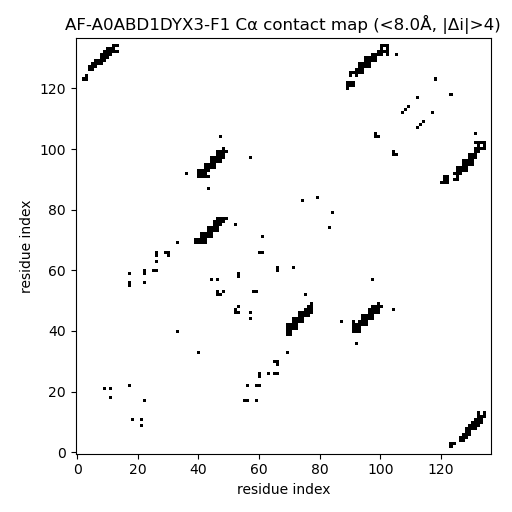90 ASP A N 1
ATOM 722 C CA . ASP A 1 90 ? -13.606 4.696 -0.738 1.00 75.06 90 ASP A CA 1
ATOM 723 C C . ASP A 1 90 ? -12.723 5.379 0.330 1.00 75.06 90 ASP A C 1
ATOM 725 O O . ASP A 1 90 ? -12.301 6.535 0.206 1.00 75.06 90 ASP A O 1
ATOM 729 N N . SER A 1 91 ? -12.451 4.674 1.432 1.00 84.00 91 SER A N 1
ATOM 730 C CA . SER A 1 91 ? -11.723 5.204 2.587 1.00 84.00 91 SER A CA 1
ATOM 731 C C . SER A 1 91 ? -10.697 4.210 3.140 1.00 84.00 91 SER A C 1
ATOM 733 O O . SER A 1 91 ? -10.848 3.741 4.274 1.00 84.00 91 SER A O 1
ATOM 735 N N . PRO A 1 92 ? -9.641 3.873 2.378 1.00 89.56 92 PRO A N 1
ATOM 736 C CA . PRO A 1 92 ? -8.577 3.039 2.901 1.00 89.56 92 PRO A CA 1
ATOM 737 C C . PRO A 1 92 ? -7.768 3.844 3.924 1.00 89.56 92 PRO A C 1
ATOM 739 O O . PRO A 1 92 ? -7.621 5.068 3.805 1.00 89.56 92 PRO A O 1
ATOM 742 N N . SER A 1 93 ? -7.205 3.174 4.929 1.00 92.38 93 SER A N 1
ATOM 743 C CA . SER A 1 93 ? -6.350 3.843 5.919 1.00 92.38 93 SER A CA 1
ATOM 744 C C . SER A 1 93 ? -5.068 4.369 5.258 1.00 92.38 93 SER A C 1
ATOM 746 O O . SER A 1 93 ? -4.585 5.459 5.589 1.00 92.38 93 SER A O 1
ATOM 748 N N . MET A 1 94 ? -4.536 3.617 4.288 1.00 90.88 94 MET A N 1
ATOM 749 C CA . MET A 1 94 ? -3.338 3.972 3.535 1.00 90.88 94 MET A CA 1
ATOM 750 C C . MET A 1 94 ? -3.334 3.395 2.111 1.00 90.88 94 MET A C 1
ATOM 752 O O . MET A 1 94 ? -3.868 2.316 1.870 1.00 90.88 94 MET A O 1
ATOM 756 N N . VAL A 1 95 ? -2.671 4.093 1.187 1.00 87.38 95 VAL A N 1
ATOM 757 C CA . VAL A 1 95 ? -2.380 3.642 -0.179 1.00 87.38 95 VAL A CA 1
ATOM 758 C C . VAL A 1 95 ? -0.873 3.733 -0.437 1.00 87.38 95 VAL A C 1
ATOM 760 O O . VAL A 1 95 ? -0.280 4.800 -0.281 1.00 87.38 95 VAL A O 1
ATOM 763 N N . LEU A 1 96 ? -0.252 2.628 -0.848 1.00 88.12 96 LEU A N 1
ATOM 764 C CA . LEU A 1 96 ? 1.129 2.545 -1.325 1.00 88.12 96 LEU A CA 1
ATOM 765 C C . LEU A 1 96 ? 1.125 2.400 -2.841 1.00 88.12 96 LEU A C 1
ATOM 767 O O . LEU A 1 96 ? 0.628 1.409 -3.365 1.00 88.12 96 LEU A O 1
ATOM 771 N N . ILE A 1 97 ? 1.725 3.356 -3.542 1.00 83.31 97 ILE A N 1
ATOM 772 C CA . ILE A 1 97 ? 1.768 3.388 -5.003 1.00 83.31 97 ILE A CA 1
ATOM 773 C C . ILE A 1 97 ? 3.198 3.134 -5.469 1.00 83.31 97 ILE A C 1
ATOM 775 O O . ILE A 1 97 ? 4.109 3.904 -5.149 1.00 83.31 97 ILE A O 1
ATOM 779 N N . TYR A 1 98 ? 3.387 2.087 -6.271 1.00 81.50 98 TYR A N 1
ATOM 780 C CA . TYR A 1 98 ? 4.618 1.841 -7.012 1.00 81.50 98 TYR A CA 1
ATOM 781 C C . TYR A 1 98 ? 4.372 2.054 -8.517 1.00 81.50 98 TYR A C 1
ATOM 783 O O . TYR A 1 98 ? 3.747 1.226 -9.170 1.00 81.50 98 TYR A O 1
ATOM 791 N N . PRO A 1 99 ? 4.863 3.160 -9.093 1.00 72.50 99 PRO A N 1
ATOM 792 C CA . PRO A 1 99 ? 4.676 3.546 -10.489 1.00 72.50 99 PRO A CA 1
ATOM 793 C C . PRO A 1 99 ? 5.577 2.767 -11.467 1.00 72.50 99 PRO A C 1
ATOM 795 O O . PRO A 1 99 ? 5.515 2.979 -12.678 1.00 72.50 99 PRO A O 1
ATOM 798 N N . GLY A 1 100 ? 6.453 1.895 -10.959 1.00 71.81 100 GLY A N 1
ATOM 799 C CA . GLY A 1 100 ? 7.482 1.224 -11.748 1.00 71.81 100 GLY A CA 1
ATOM 800 C C . GLY A 1 100 ? 8.704 2.101 -12.051 1.00 71.81 100 GLY A C 1
ATOM 801 O O . GLY A 1 100 ? 8.797 3.269 -11.678 1.00 71.81 100 GLY A O 1
ATOM 802 N N . THR A 1 101 ? 9.670 1.527 -12.772 1.00 65.25 101 THR A N 1
ATOM 803 C CA . THR A 1 101 ? 10.985 2.143 -13.050 1.00 65.25 101 THR A CA 1
ATOM 804 C C . THR A 1 101 ? 10.996 3.185 -14.170 1.00 65.25 101 THR A C 1
ATOM 806 O O . THR A 1 101 ? 12.064 3.603 -14.620 1.00 65.25 101 THR A O 1
ATOM 809 N N . ASN A 1 102 ? 9.834 3.552 -14.708 1.00 59.56 102 ASN A N 1
ATOM 810 C CA . ASN A 1 102 ? 9.740 4.461 -15.841 1.00 59.56 102 ASN A CA 1
ATOM 811 C C . ASN A 1 102 ? 9.081 5.766 -15.395 1.00 59.56 102 ASN A C 1
ATOM 813 O O . ASN A 1 102 ? 7.871 5.811 -15.200 1.00 59.56 102 ASN A O 1
ATOM 817 N N . ALA A 1 103 ? 9.872 6.835 -15.282 1.00 52.59 103 ALA A N 1
ATOM 818 C CA . ALA A 1 103 ? 9.388 8.165 -14.910 1.00 52.59 103 ALA A CA 1
ATOM 819 C C . ALA A 1 103 ? 8.240 8.658 -15.815 1.00 52.59 103 ALA A C 1
ATOM 821 O O . ALA A 1 103 ? 7.357 9.368 -15.350 1.00 52.59 103 ALA A O 1
ATOM 822 N N . LYS A 1 104 ? 8.169 8.191 -17.073 1.00 54.84 104 LYS A N 1
ATOM 823 C CA . LYS A 1 104 ? 7.052 8.490 -17.986 1.00 54.84 104 LYS A CA 1
ATOM 824 C C . LYS A 1 104 ? 5.723 7.866 -17.559 1.00 54.84 104 LYS A C 1
ATOM 826 O O . LYS A 1 104 ? 4.675 8.373 -17.940 1.00 54.84 104 LYS A O 1
ATOM 831 N N . VAL A 1 105 ? 5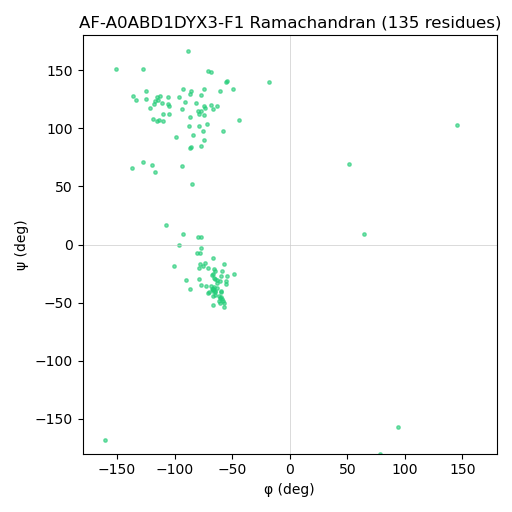.750 6.761 -16.809 1.00 55.34 105 VAL A N 1
ATOM 832 C CA . VAL A 1 105 ? 4.549 6.181 -16.187 1.00 55.34 105 VAL A CA 1
ATOM 833 C C . VAL A 1 105 ? 4.103 7.088 -15.054 1.00 55.34 105 VAL A C 1
ATOM 835 O O . VAL A 1 105 ? 2.930 7.405 -15.000 1.00 55.34 105 VAL A O 1
ATOM 838 N N . LEU A 1 106 ? 5.028 7.621 -14.248 1.00 53.41 106 LEU A N 1
ATOM 839 C CA . LEU A 1 106 ? 4.695 8.64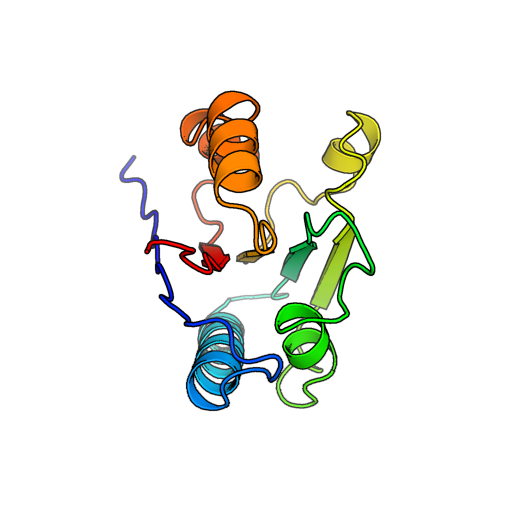5 -13.257 1.00 53.41 106 LEU A CA 1
ATOM 840 C C . LEU A 1 106 ? 4.097 9.894 -13.920 1.00 53.41 106 LEU A C 1
ATOM 842 O O . LEU A 1 106 ? 3.075 10.367 -13.461 1.00 53.41 106 LEU A O 1
ATOM 846 N N . GLU A 1 107 ? 4.670 10.396 -15.017 1.00 52.19 107 GLU A N 1
ATOM 847 C CA . GLU A 1 107 ? 4.135 11.555 -15.750 1.00 52.19 107 GLU A CA 1
ATOM 848 C C . GLU A 1 107 ? 2.789 11.267 -16.422 1.00 52.19 107 GLU A C 1
ATOM 850 O O . GLU A 1 107 ? 1.918 12.130 -16.419 1.00 52.19 107 GLU A O 1
ATOM 855 N N . ARG A 1 108 ? 2.574 10.069 -16.986 1.00 49.56 108 ARG A N 1
ATOM 856 C CA . ARG A 1 108 ? 1.268 9.669 -17.536 1.00 49.56 108 ARG A CA 1
ATOM 857 C C . ARG A 1 108 ? 0.237 9.451 -16.451 1.00 49.56 108 ARG A C 1
ATOM 859 O O . ARG A 1 108 ? -0.886 9.867 -16.645 1.00 49.56 108 ARG A O 1
ATOM 866 N N . THR A 1 109 ? 0.593 8.836 -15.336 1.00 47.03 109 THR A N 1
ATOM 867 C CA . THR A 1 109 ? -0.288 8.651 -14.184 1.00 47.03 109 THR A CA 1
ATOM 868 C C . THR A 1 109 ? -0.594 10.002 -13.549 1.00 47.03 109 THR A C 1
ATOM 870 O O . THR A 1 109 ? -1.745 10.325 -13.323 1.00 47.03 109 THR A O 1
ATOM 873 N N . VAL A 1 110 ? 0.389 10.875 -13.359 1.00 49.12 110 VAL A N 1
ATOM 874 C CA . VAL A 1 110 ? 0.164 12.241 -12.871 1.00 49.12 110 VAL A CA 1
ATOM 875 C C . VAL A 1 110 ? -0.607 13.094 -13.892 1.00 49.12 110 VAL A C 1
ATOM 877 O O . VAL A 1 110 ? -1.306 14.005 -13.474 1.00 49.12 110 VAL A O 1
ATOM 880 N N . ASN A 1 111 ? -0.560 12.803 -15.199 1.00 43.34 111 ASN A N 1
ATOM 881 C CA . ASN A 1 111 ? -1.357 13.511 -16.218 1.00 43.34 111 ASN A CA 1
ATOM 882 C C . ASN A 1 111 ? -2.747 12.896 -16.496 1.00 43.34 111 ASN A C 1
ATOM 884 O O . ASN A 1 111 ? -3.662 13.634 -16.841 1.00 43.34 111 ASN A O 1
ATOM 888 N N . LEU A 1 112 ? -2.932 11.578 -16.366 1.00 43.31 112 LEU A N 1
ATOM 889 C CA . LEU A 1 112 ? -4.213 10.870 -16.552 1.00 43.31 112 LEU A CA 1
ATOM 890 C C . LEU A 1 112 ? -5.026 10.854 -15.253 1.00 43.31 112 LEU A C 1
ATOM 892 O O . LEU A 1 112 ? -6.235 11.047 -15.269 1.00 43.31 112 LEU A O 1
ATOM 896 N N . THR A 1 113 ? -4.345 10.683 -14.123 1.00 45.09 113 THR A N 1
ATOM 897 C CA . THR A 1 113 ? -4.872 10.778 -12.761 1.00 45.09 113 THR A CA 1
ATOM 898 C C . THR A 1 113 ? -4.169 11.920 -12.041 1.00 45.09 113 THR A C 1
ATOM 900 O O . THR A 1 113 ? -3.467 11.662 -11.073 1.00 45.09 113 THR A O 1
ATOM 903 N N . GLY A 1 114 ? -4.325 13.163 -12.528 1.00 42.38 114 GLY A N 1
ATOM 904 C CA . GLY A 1 114 ? -3.899 14.410 -11.865 1.00 42.38 114 GLY A CA 1
ATOM 905 C C . GLY A 1 114 ? -3.637 14.252 -10.368 1.00 42.38 114 GLY A C 1
ATOM 906 O O . GLY A 1 114 ? -4.432 13.628 -9.675 1.00 42.38 114 GLY A O 1
ATOM 907 N N . VAL A 1 115 ? -2.603 14.870 -9.796 1.00 41.41 115 VAL A N 1
ATOM 908 C CA . VAL A 1 115 ? -2.501 14.947 -8.317 1.00 41.41 115 VAL A CA 1
ATOM 909 C C . VAL A 1 115 ? -3.838 15.426 -7.689 1.00 41.41 115 VAL A C 1
ATOM 911 O O . VAL A 1 115 ? -4.182 15.039 -6.576 1.00 41.41 115 VAL A O 1
ATOM 914 N N . SER A 1 116 ? -4.653 16.164 -8.459 1.00 43.31 116 SER A N 1
ATOM 915 C CA . SER A 1 116 ? -6.073 16.459 -8.218 1.00 43.31 116 SER A CA 1
ATOM 916 C C . SER A 1 116 ? -7.053 15.265 -8.300 1.00 43.31 116 SER A C 1
ATOM 918 O O . SER A 1 116 ? -7.954 15.175 -7.475 1.00 43.31 116 SER A O 1
ATOM 920 N N . ALA A 1 117 ? -6.916 14.330 -9.239 1.00 49.25 117 ALA A N 1
ATOM 921 C CA . ALA A 1 117 ? -7.710 13.101 -9.310 1.00 49.25 117 ALA A CA 1
ATOM 922 C C . ALA A 1 117 ? -7.454 12.176 -8.110 1.00 49.25 117 ALA A C 1
ATOM 924 O O . ALA A 1 117 ? -8.410 11.675 -7.530 1.00 49.25 117 ALA A O 1
ATOM 925 N N . LEU A 1 118 ? -6.201 12.025 -7.653 1.00 51.91 118 LEU A N 1
ATOM 926 C CA . LEU A 1 118 ? -5.909 11.297 -6.405 1.00 51.91 118 LEU A CA 1
ATOM 927 C C . LEU A 1 118 ? -6.579 11.951 -5.186 1.00 51.91 118 LEU A C 1
ATOM 929 O O . LEU A 1 118 ? -6.982 11.252 -4.262 1.00 51.91 118 LEU A O 1
ATOM 933 N N . SER A 1 119 ? -6.752 13.279 -5.205 1.00 49.78 119 SER A N 1
ATOM 934 C CA . SER A 1 119 ? -7.484 14.003 -4.157 1.00 49.78 119 SER A CA 1
ATOM 935 C C . SER A 1 119 ? -9.009 13.826 -4.208 1.00 49.78 119 SER A C 1
ATOM 937 O O . SER A 1 119 ? -9.674 14.130 -3.223 1.00 49.78 119 SER A O 1
ATOM 939 N N . GLY A 1 120 ? -9.554 13.339 -5.331 1.00 56.91 120 GLY A N 1
ATOM 940 C CA . GLY A 1 120 ? -10.970 12.980 -5.483 1.00 56.91 120 GLY A CA 1
ATOM 941 C C . GLY A 1 120 ? -11.257 11.479 -5.363 1.00 56.91 120 GLY A C 1
ATOM 942 O O . GLY A 1 120 ? -12.402 11.112 -5.136 1.00 56.91 120 GLY A O 1
ATOM 943 N N . LEU A 1 121 ? -10.236 10.627 -5.509 1.00 63.22 121 LEU A N 1
ATOM 944 C CA . LEU A 1 121 ? -10.352 9.165 -5.446 1.00 63.22 121 LEU A CA 1
ATOM 945 C C . LEU A 1 121 ? -10.434 8.628 -4.015 1.00 63.22 121 LEU A C 1
ATOM 947 O O . LEU A 1 121 ? -11.040 7.589 -3.792 1.00 63.22 121 LEU A O 1
ATOM 951 N N . PHE A 1 122 ? -9.816 9.315 -3.054 1.00 70.31 122 PHE A N 1
ATOM 952 C CA . PHE A 1 122 ? -9.722 8.830 -1.681 1.00 70.31 122 PHE A CA 1
ATOM 953 C C . PHE A 1 122 ? -10.206 9.861 -0.677 1.00 70.31 122 PHE A C 1
ATOM 955 O O . PHE A 1 122 ? -10.054 11.072 -0.863 1.00 70.31 122 PHE A O 1
ATOM 962 N N . ASN A 1 123 ? -10.722 9.363 0.445 1.00 74.19 123 ASN A N 1
ATOM 963 C CA . ASN A 1 123 ? -10.999 10.185 1.611 1.00 74.19 123 ASN A CA 1
ATOM 964 C C . ASN A 1 123 ? -9.766 11.054 1.977 1.00 74.19 123 ASN A C 1
ATOM 966 O O . ASN A 1 123 ? -8.657 10.528 2.071 1.00 74.19 123 ASN A O 1
ATOM 970 N N . PRO A 1 124 ? -9.916 12.363 2.266 1.00 74.19 124 PRO A N 1
ATOM 971 C CA . PRO A 1 124 ? -8.794 13.239 2.628 1.00 74.19 124 PRO A CA 1
ATOM 972 C C . PRO A 1 124 ? -7.969 12.791 3.849 1.00 74.19 124 PRO A C 1
ATOM 974 O O . PRO A 1 124 ? -6.866 13.296 4.071 1.00 74.19 124 PRO A O 1
ATOM 977 N N . ALA A 1 125 ? -8.500 11.887 4.676 1.00 80.00 125 ALA A N 1
ATOM 978 C CA . ALA A 1 125 ? -7.790 11.292 5.802 1.00 80.00 125 ALA A CA 1
ATOM 979 C C . ALA A 1 125 ? -6.820 10.166 5.391 1.00 80.00 125 ALA A C 1
ATOM 981 O O . ALA A 1 125 ? -5.889 9.868 6.153 1.00 80.00 125 ALA A O 1
ATOM 982 N N . THR A 1 126 ? -7.001 9.574 4.207 1.00 84.44 126 THR A N 1
ATOM 983 C CA . THR A 1 126 ? -6.168 8.498 3.664 1.00 84.44 126 THR A CA 1
ATOM 984 C C . THR A 1 126 ? -4.721 8.955 3.511 1.00 84.44 126 THR A C 1
ATOM 986 O O . THR A 1 126 ? -4.424 10.037 3.002 1.00 84.44 126 THR A O 1
ATOM 989 N N . LYS A 1 127 ? -3.786 8.129 3.984 1.00 87.31 127 LYS A N 1
ATOM 990 C CA . LYS A 1 127 ? -2.348 8.376 3.822 1.00 87.31 127 LYS A CA 1
ATOM 991 C C . LYS A 1 127 ? -1.895 7.809 2.482 1.00 87.31 127 LYS A C 1
ATOM 993 O O . LYS A 1 127 ? -2.165 6.652 2.198 1.00 87.31 127 LYS A O 1
ATOM 998 N N . VAL A 1 128 ? -1.194 8.597 1.672 1.00 82.69 128 VAL A N 1
ATOM 999 C CA . VAL A 1 128 ? -0.708 8.153 0.357 1.00 82.69 128 VAL A CA 1
ATOM 1000 C C . VAL A 1 128 ? 0.812 8.171 0.353 1.00 82.69 128 VAL A C 1
ATOM 1002 O O . VAL A 1 128 ? 1.422 9.205 0.613 1.00 82.69 128 VAL A O 1
ATOM 1005 N N . LEU A 1 129 ? 1.419 7.028 0.047 1.00 84.62 129 LEU A N 1
ATOM 1006 C CA . LEU A 1 129 ? 2.861 6.847 -0.033 1.00 84.62 129 LEU A CA 1
ATOM 1007 C C . LEU A 1 129 ? 3.241 6.455 -1.460 1.00 84.62 129 LEU A C 1
ATOM 1009 O O . LEU A 1 129 ? 2.772 5.443 -1.970 1.00 84.62 129 LEU A O 1
ATOM 1013 N N . VAL A 1 130 ? 4.089 7.253 -2.111 1.00 78.75 130 VAL A N 1
ATOM 1014 C CA . VAL A 1 130 ? 4.477 7.041 -3.513 1.00 78.75 130 VAL A CA 1
ATOM 1015 C C . VAL A 1 130 ? 5.960 6.711 -3.597 1.00 78.75 130 VAL A C 1
ATOM 1017 O O . VAL A 1 130 ? 6.815 7.475 -3.150 1.00 78.75 130 VAL A O 1
ATOM 1020 N N . LEU A 1 131 ? 6.272 5.575 -4.212 1.00 76.12 131 LEU A N 1
ATOM 1021 C CA . LEU A 1 131 ? 7.631 5.070 -4.364 1.00 76.12 131 LEU A CA 1
ATOM 1022 C C . LEU A 1 131 ? 8.187 5.409 -5.743 1.00 76.12 131 LEU A C 1
ATOM 1024 O O . LEU A 1 131 ? 8.017 4.650 -6.687 1.00 76.12 131 LEU A O 1
ATOM 1028 N N . SER A 1 132 ? 8.879 6.537 -5.875 1.00 67.56 132 SER A N 1
ATOM 1029 C CA . SER A 1 132 ? 9.504 6.911 -7.147 1.00 67.56 132 SER A CA 1
ATOM 1030 C C . SER A 1 132 ? 10.958 6.446 -7.207 1.00 67.56 132 SER A C 1
ATOM 1032 O O . SER A 1 132 ? 11.809 6.911 -6.448 1.00 67.56 132 SER A O 1
ATOM 1034 N N . THR A 1 133 ? 11.270 5.550 -8.144 1.00 61.81 133 THR A N 1
ATOM 1035 C CA . THR A 1 133 ? 12.663 5.275 -8.514 1.00 61.81 133 THR A CA 1
ATOM 1036 C C . THR A 1 133 ? 13.064 6.275 -9.589 1.00 61.81 133 THR A C 1
ATOM 1038 O O . THR A 1 133 ? 12.565 6.211 -10.715 1.00 61.81 133 THR A O 1
ATOM 1041 N N . ASN A 1 134 ? 13.935 7.222 -9.253 1.00 48.12 134 ASN A N 1
ATOM 1042 C CA . ASN A 1 134 ? 14.377 8.206 -10.228 1.00 48.12 134 ASN A CA 1
ATOM 1043 C C . ASN A 1 134 ? 15.370 7.561 -11.210 1.00 48.12 134 ASN A C 1
ATOM 1045 O O . ASN A 1 134 ? 16.289 6.850 -10.799 1.00 48.12 134 ASN A O 1
ATOM 1049 N N . LYS A 1 135 ? 15.176 7.805 -12.508 1.00 43.97 135 LYS A N 1
ATOM 1050 C CA . LYS A 1 135 ? 16.077 7.380 -13.583 1.00 43.97 135 LYS A CA 1
ATOM 1051 C C . LYS A 1 135 ? 16.582 8.632 -14.304 1.00 43.97 135 LYS A C 1
ATOM 1053 O O . LYS A 1 135 ? 16.213 8.884 -15.442 1.00 43.97 135 LYS A O 1
ATOM 1058 N N . HIS A 1 136 ? 17.395 9.427 -13.619 1.00 35.69 136 HIS A N 1
ATOM 1059 C CA . HIS A 1 136 ? 18.224 10.471 -14.228 1.00 35.69 136 HIS A CA 1
ATOM 1060 C C . HIS A 1 136 ? 19.678 10.104 -13.912 1.00 35.69 136 HIS A C 1
ATOM 1062 O O . HIS A 1 136 ? 20.001 9.882 -12.749 1.00 35.69 136 HIS A O 1
ATOM 1068 N N . MET A 1 137 ? 20.404 9.656 -14.942 1.00 34.25 137 MET A N 1
ATOM 1069 C CA . MET A 1 137 ? 21.335 10.434 -15.785 1.00 34.25 137 MET A CA 1
ATOM 1070 C C . MET A 1 137 ? 22.747 10.333 -15.226 1.00 34.25 137 MET A C 1
ATOM 1072 O O . MET A 1 137 ? 22.972 10.855 -14.118 1.00 34.25 137 MET A O 1
#

Foldseek 3Di:
DDQPAPAPADEDADDVDAPVVVLVVVLVVLLVLCVVDDDAQEEEEEEAALPDTLSYSSVSSVPDPSCVSHHYHYDHNVDDDVVSLVPDDQEHQEYEYEQHQDVVSVVVCCVVCPVVNVVVSHDSNYHYYYYYHDDDD

Sequence (137 aa):
MKLSILLLIGVMSPTWGCHPKALNYLISTVEHYAWHHTGVFTCVFYDMSPRRPFDNILGEVLRSPRLDHVVKLTFNGTQMDRDTLDEIPDSPSMVLIYPGTNAKVLERTVNLTGVSALSGLFNPATKVLVLSTNKHM

Organism: Culex pipiens pipiens (NCBI:txid38569)

Secondary structure (DSSP, 8-state):
---------------SS--HHHHHHHHHHHHHHHHH-SS--EEEEEE--SSSTTSSHHHHHHT-GGGTTSEEEEEETTS--HHHHHTS-SS-SEEEEE--S-HHHHHHHHHHS-HHHHHHHS-TT-EEEE-------

pLDDT: mean 71.43, std 20.01, range [30.47, 96.19]

Mean predicted aligned error: 9.78 Å